Protein AF-A0A6G0RWA2-F1 (afdb_monomer)

Mean predicted aligned error: 15.51 Å

Radius of gyration: 31.49 Å; Cα contacts (8 Å, |Δi|>4): 75; chains: 1; bounding box: 74×69×86 Å

Structure (mmCIF, N/CA/C/O backbone):
data_AF-A0A6G0RWA2-F1
#
_entry.id   AF-A0A6G0RWA2-F1
#
loop_
_atom_site.group_PDB
_atom_site.id
_atom_site.type_symbol
_atom_site.label_atom_id
_atom_site.label_alt_id
_atom_site.label_comp_id
_atom_site.label_asym_id
_atom_site.label_entity_id
_atom_site.label_seq_id
_atom_site.pdbx_PDB_ins_code
_atom_site.Cartn_x
_atom_site.Cartn_y
_atom_site.Cartn_z
_atom_site.occupancy
_atom_site.B_iso_or_equiv
_atom_site.auth_seq_id
_atom_site.auth_comp_id
_atom_site.auth_asym_id
_atom_site.auth_atom_id
_atom_site.pdbx_PDB_model_num
ATOM 1 N N . MET A 1 1 ? -14.366 -6.090 4.531 1.00 74.38 1 MET A N 1
ATOM 2 C CA . MET A 1 1 ? -13.104 -5.346 4.742 1.00 74.38 1 MET A CA 1
ATOM 3 C C . MET A 1 1 ? -13.430 -3.923 5.148 1.00 74.38 1 MET A C 1
ATOM 5 O O . MET A 1 1 ? -14.404 -3.391 4.633 1.00 74.38 1 MET A O 1
ATOM 9 N N . SER A 1 2 ? -12.647 -3.334 6.054 1.00 89.69 2 SER A N 1
ATOM 10 C CA . SER A 1 2 ? -12.759 -1.919 6.430 1.00 89.69 2 SER A CA 1
ATOM 11 C C . SER A 1 2 ? -11.863 -1.038 5.554 1.00 89.69 2 SER A C 1
ATOM 13 O O . SER A 1 2 ? -10.885 -1.515 4.977 1.00 89.69 2 SER A O 1
ATOM 15 N N . ASP A 1 3 ? -12.146 0.262 5.507 1.00 93.69 3 ASP A N 1
ATOM 16 C CA . ASP A 1 3 ? -11.331 1.222 4.750 1.00 93.69 3 ASP A CA 1
ATOM 17 C C . ASP A 1 3 ? -9.918 1.362 5.309 1.00 93.69 3 ASP A C 1
ATOM 19 O O . ASP A 1 3 ? -8.968 1.501 4.548 1.00 93.69 3 ASP A O 1
ATOM 23 N N . ARG A 1 4 ? -9.756 1.248 6.635 1.00 91.50 4 ARG A N 1
ATOM 24 C CA . ARG A 1 4 ? -8.440 1.224 7.294 1.00 91.50 4 ARG A CA 1
ATOM 25 C C . ARG A 1 4 ? -7.592 0.052 6.802 1.00 91.50 4 ARG A C 1
ATOM 27 O O . ARG A 1 4 ? -6.405 0.235 6.550 1.00 91.50 4 ARG A O 1
ATOM 34 N N . ALA A 1 5 ? -8.202 -1.122 6.621 1.00 90.81 5 ALA A N 1
ATOM 35 C CA . ALA A 1 5 ? -7.516 -2.276 6.048 1.00 90.81 5 ALA A CA 1
ATOM 36 C C . ALA A 1 5 ? -7.164 -2.037 4.571 1.00 90.81 5 ALA A C 1
ATOM 38 O O . ALA A 1 5 ? -6.036 -2.289 4.163 1.00 90.81 5 ALA A O 1
ATOM 39 N N . LEU A 1 6 ? -8.093 -1.486 3.784 1.00 93.19 6 LEU A N 1
ATOM 40 C CA . LEU A 1 6 ? -7.846 -1.143 2.380 1.00 93.19 6 LEU A CA 1
ATOM 41 C C . LEU A 1 6 ? -6.720 -0.111 2.210 1.00 93.19 6 LEU A C 1
ATOM 43 O O . LEU A 1 6 ? -5.876 -0.269 1.337 1.00 93.19 6 LEU A O 1
ATOM 47 N N . ALA A 1 7 ? -6.660 0.906 3.067 1.00 94.19 7 ALA A N 1
ATOM 48 C CA . ALA A 1 7 ? -5.603 1.912 3.054 1.00 94.19 7 ALA A CA 1
ATOM 49 C C . ALA A 1 7 ? -4.227 1.326 3.398 1.00 94.19 7 ALA A C 1
ATOM 51 O O . ALA A 1 7 ? -3.231 1.709 2.785 1.00 94.19 7 ALA A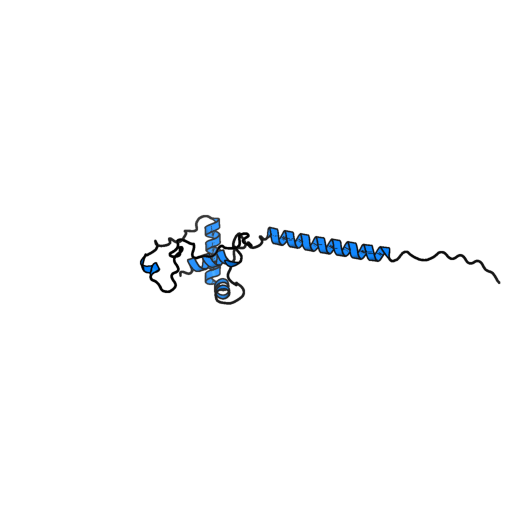 O 1
ATOM 52 N N . ARG A 1 8 ? -4.163 0.362 4.328 1.00 91.75 8 ARG A N 1
ATOM 53 C CA . ARG A 1 8 ? -2.920 -0.365 4.622 1.00 91.75 8 ARG A CA 1
ATOM 54 C C . ARG A 1 8 ? -2.463 -1.198 3.425 1.00 91.75 8 ARG A C 1
ATOM 56 O O . ARG A 1 8 ? -1.283 -1.145 3.097 1.00 91.75 8 ARG A O 1
ATOM 63 N N . VAL A 1 9 ? -3.396 -1.875 2.751 1.00 90.62 9 VAL A N 1
ATOM 64 C CA . VAL A 1 9 ? -3.119 -2.624 1.515 1.00 90.62 9 VAL A CA 1
ATOM 65 C C . VAL A 1 9 ? -2.614 -1.695 0.412 1.00 90.62 9 VAL A C 1
ATOM 67 O O . VAL A 1 9 ? -1.641 -2.029 -0.252 1.00 90.62 9 VAL A O 1
ATOM 70 N N . VAL A 1 10 ? -3.221 -0.514 0.232 1.00 92.38 10 VAL A N 1
ATOM 71 C CA . VAL A 1 10 ? -2.727 0.494 -0.724 1.00 92.38 10 VAL A CA 1
ATOM 72 C C . VAL A 1 10 ? -1.290 0.895 -0.399 1.00 92.38 10 VAL A C 1
ATOM 74 O O . VAL A 1 10 ? -0.472 0.974 -1.312 1.00 92.38 10 VAL A O 1
ATOM 77 N N . LEU A 1 11 ? -0.961 1.102 0.880 1.00 90.50 11 LEU A N 1
ATOM 78 C CA . LEU A 1 11 ? 0.406 1.409 1.301 1.00 90.50 11 LEU A CA 1
ATOM 79 C C . LEU A 1 11 ? 1.384 0.275 0.944 1.00 90.50 11 LEU A C 1
ATOM 81 O O . LEU A 1 11 ? 2.457 0.565 0.432 1.00 90.50 11 LEU A O 1
ATOM 85 N N . ASP A 1 12 ? 1.003 -0.993 1.138 1.00 86.75 12 ASP A N 1
ATOM 86 C CA . ASP A 1 12 ? 1.856 -2.146 0.804 1.00 86.75 12 ASP A CA 1
ATOM 87 C C . ASP A 1 12 ? 2.099 -2.271 -0.704 1.00 86.75 12 ASP A C 1
ATOM 89 O O . ASP A 1 12 ? 3.244 -2.308 -1.148 1.00 86.75 12 ASP A O 1
ATOM 93 N N . ILE A 1 13 ? 1.037 -2.262 -1.516 1.00 86.44 13 ILE A N 1
ATOM 94 C CA . ILE A 1 13 ? 1.147 -2.491 -2.969 1.00 86.44 13 ILE A CA 1
ATOM 95 C C . ILE A 1 13 ? 1.807 -1.323 -3.716 1.00 86.44 13 ILE A C 1
ATOM 97 O O . ILE A 1 13 ? 2.297 -1.497 -4.833 1.00 86.44 13 ILE A O 1
ATOM 101 N N . THR A 1 14 ? 1.795 -0.124 -3.124 1.00 86.19 14 THR A N 1
ATOM 102 C CA . THR A 1 14 ? 2.463 1.069 -3.672 1.00 86.19 14 THR A CA 1
ATOM 103 C C . THR A 1 14 ? 3.830 1.335 -3.048 1.00 86.19 14 THR A C 1
ATOM 105 O O . THR A 1 14 ? 4.531 2.233 -3.513 1.00 86.19 14 THR A O 1
ATOM 108 N N . SER A 1 15 ? 4.235 0.565 -2.034 1.00 80.44 15 SER A N 1
ATOM 109 C CA . SER A 1 15 ? 5.583 0.668 -1.488 1.00 80.44 15 SER A CA 1
ATOM 110 C C . SER A 1 15 ? 6.611 0.180 -2.511 1.00 80.44 15 SER A C 1
ATOM 112 O O . SER A 1 15 ? 6.379 -0.756 -3.282 1.00 80.44 15 SER A O 1
ATOM 114 N N . VAL A 1 16 ? 7.740 0.882 -2.557 1.00 69.44 16 VAL A N 1
ATOM 115 C CA . VAL A 1 16 ? 8.841 0.598 -3.488 1.00 69.44 16 VAL A CA 1
ATOM 116 C C . VAL A 1 16 ? 9.799 -0.445 -2.901 1.00 69.44 16 VAL A C 1
ATOM 118 O O . VAL A 1 16 ? 10.518 -1.102 -3.639 1.00 69.44 16 VAL A O 1
ATOM 121 N N . ALA A 1 17 ? 9.789 -0.653 -1.583 1.00 67.44 17 ALA A N 1
ATOM 122 C CA . ALA A 1 17 ? 10.777 -1.485 -0.911 1.00 67.44 17 ALA A CA 1
ATOM 123 C C . ALA A 1 17 ? 10.288 -2.926 -0.685 1.00 67.44 17 ALA A C 1
ATOM 125 O O . ALA A 1 17 ? 9.241 -3.141 -0.079 1.00 67.44 17 ALA A O 1
ATOM 126 N N . TRP A 1 18 ? 11.117 -3.896 -1.092 1.00 64.19 18 TRP A N 1
ATOM 127 C CA . TRP A 1 18 ? 11.135 -5.273 -0.568 1.00 64.19 18 TRP A CA 1
ATOM 128 C C . TRP A 1 18 ? 9.874 -6.126 -0.782 1.00 64.19 18 TRP A C 1
ATOM 130 O O . TRP A 1 18 ? 9.593 -7.042 -0.011 1.00 64.19 18 TRP A O 1
ATOM 140 N N . VAL A 1 19 ? 9.129 -5.886 -1.861 1.00 68.50 19 VAL A N 1
ATOM 141 C CA . VAL A 1 19 ? 8.022 -6.766 -2.262 1.00 68.50 19 VAL A CA 1
ATOM 142 C C . VAL A 1 19 ? 8.406 -7.505 -3.548 1.00 68.50 19 VAL A C 1
ATOM 144 O O . VAL A 1 19 ? 8.767 -6.842 -4.524 1.00 68.50 19 VAL A O 1
ATOM 147 N N . PRO A 1 20 ? 8.341 -8.852 -3.579 1.00 73.75 20 PRO A N 1
ATOM 148 C CA . PRO A 1 20 ? 8.504 -9.613 -4.813 1.00 73.75 20 PRO A CA 1
ATOM 149 C C . PRO A 1 20 ? 7.506 -9.158 -5.883 1.00 73.75 20 PRO A C 1
ATOM 151 O O . PRO A 1 20 ? 6.336 -8.917 -5.576 1.00 73.75 20 PRO A O 1
ATOM 154 N N . ASP A 1 21 ? 7.925 -9.105 -7.147 1.00 73.06 21 ASP A N 1
ATOM 155 C CA . ASP A 1 21 ? 7.087 -8.559 -8.229 1.00 73.06 21 ASP A CA 1
ATOM 156 C C . ASP A 1 21 ? 5.711 -9.239 -8.340 1.00 73.06 21 ASP A C 1
ATOM 158 O O . ASP A 1 21 ? 4.695 -8.583 -8.574 1.00 73.06 21 ASP A O 1
ATOM 162 N N . HIS A 1 22 ? 5.649 -10.552 -8.103 1.00 74.31 22 HIS A N 1
ATOM 163 C CA . HIS A 1 22 ? 4.416 -11.338 -8.184 1.00 74.31 22 HIS A CA 1
ATOM 164 C C . HIS A 1 22 ? 3.402 -11.046 -7.060 1.00 74.31 22 HIS A C 1
ATOM 166 O O . HIS A 1 22 ? 2.250 -11.470 -7.155 1.00 74.31 22 HIS A O 1
ATOM 172 N N . TRP A 1 23 ? 3.797 -10.330 -6.001 1.00 76.00 23 TRP A N 1
ATOM 173 C CA . TRP A 1 23 ? 2.889 -9.867 -4.942 1.00 76.00 23 TRP A CA 1
ATOM 174 C C . TRP A 1 23 ? 2.279 -8.506 -5.249 1.00 76.00 23 TRP A C 1
ATOM 176 O O . TRP A 1 23 ? 1.269 -8.142 -4.640 1.00 76.00 23 TRP A O 1
ATOM 186 N N . VAL A 1 24 ? 2.850 -7.754 -6.193 1.00 78.62 24 VAL A N 1
ATOM 187 C CA . VAL A 1 24 ? 2.306 -6.453 -6.552 1.00 78.62 24 VAL A CA 1
ATOM 188 C C . VAL A 1 24 ? 1.243 -6.621 -7.635 1.00 78.62 24 VAL A C 1
ATOM 190 O O . VAL A 1 24 ? 1.547 -7.015 -8.763 1.00 78.62 24 VAL A O 1
ATOM 193 N N . PRO A 1 25 ? -0.028 -6.302 -7.344 1.00 84.69 25 PRO A N 1
ATOM 194 C CA . PRO A 1 25 ? -1.063 -6.372 -8.356 1.00 84.69 25 PRO A CA 1
ATOM 195 C C . PRO A 1 25 ? -0.839 -5.338 -9.463 1.00 84.69 25 PRO A C 1
ATOM 197 O O . PRO A 1 25 ? -0.184 -4.312 -9.280 1.00 84.69 25 PRO A O 1
ATOM 200 N N . THR A 1 26 ? -1.467 -5.551 -10.620 1.00 85.44 26 THR A N 1
ATOM 201 C CA . THR A 1 26 ? -1.438 -4.575 -11.714 1.00 85.44 26 THR A CA 1
ATOM 202 C C . THR A 1 26 ? -2.088 -3.254 -11.289 1.00 85.44 26 THR A C 1
ATOM 204 O O . THR A 1 26 ? -3.311 -3.136 -11.230 1.00 85.44 26 THR A O 1
ATOM 207 N N . LEU A 1 27 ? -1.268 -2.230 -11.044 1.00 86.25 27 LEU A N 1
ATOM 208 C CA . LEU A 1 27 ? -1.727 -0.906 -10.603 1.00 86.25 27 LEU A CA 1
ATOM 209 C C . LEU A 1 27 ? -2.195 -0.000 -11.750 1.00 86.25 27 LEU A C 1
ATOM 211 O O . LEU A 1 27 ? -2.640 1.116 -11.511 1.00 86.25 27 LEU A O 1
ATOM 215 N N . THR A 1 28 ? -2.096 -0.438 -13.005 1.00 83.62 28 THR A N 1
ATOM 216 C CA . THR A 1 28 ? -2.463 0.381 -14.172 1.00 83.62 28 THR A CA 1
ATOM 217 C C . THR A 1 28 ? -3.917 0.200 -14.604 1.00 83.62 28 THR A C 1
ATOM 219 O O . THR A 1 28 ? -4.457 1.068 -15.286 1.00 83.62 28 THR A O 1
ATOM 222 N N . LYS A 1 29 ? -4.574 -0.908 -14.229 1.00 86.69 29 LYS A N 1
ATOM 223 C CA . LYS A 1 29 ? -5.927 -1.273 -14.684 1.00 86.69 29 LYS A CA 1
ATOM 224 C C . LYS A 1 29 ? -6.697 -2.027 -13.592 1.00 86.69 29 LYS A C 1
ATOM 226 O O . LYS A 1 29 ? -6.116 -2.567 -12.658 1.00 86.69 29 LYS A O 1
ATOM 231 N N . GLY A 1 30 ? -8.020 -2.105 -13.732 1.00 91.56 30 GLY A N 1
ATOM 232 C CA . GLY A 1 30 ? -8.865 -2.967 -12.896 1.00 91.56 30 GLY A CA 1
ATOM 233 C C . GLY A 1 30 ? -9.163 -2.427 -11.493 1.00 91.56 30 GLY A C 1
ATOM 234 O O . GLY A 1 30 ? -9.148 -1.220 -11.250 1.00 91.56 30 GLY A O 1
ATOM 235 N N . VAL A 1 31 ? -9.507 -3.338 -10.577 1.00 92.06 31 VAL A N 1
ATOM 236 C CA . VAL A 1 31 ? -9.971 -3.000 -9.217 1.00 92.06 31 VAL A CA 1
ATOM 237 C C . VAL A 1 31 ? -8.885 -2.343 -8.368 1.00 92.06 31 VAL A C 1
ATOM 239 O O . VAL A 1 31 ? -9.184 -1.434 -7.602 1.00 92.06 31 VAL A O 1
ATOM 242 N N . TRP A 1 32 ? -7.626 -2.736 -8.563 1.00 91.31 32 TRP A N 1
ATOM 243 C CA . TRP A 1 32 ? -6.482 -2.178 -7.845 1.00 91.31 32 TRP A CA 1
ATOM 244 C C . TRP A 1 32 ? -6.222 -0.725 -8.224 1.00 91.31 32 TRP A C 1
ATOM 246 O O . TRP A 1 32 ? -6.039 0.107 -7.342 1.00 91.31 32 TRP A O 1
ATOM 256 N N . ARG A 1 33 ? -6.322 -0.384 -9.516 1.00 93.25 33 ARG A N 1
ATOM 257 C CA . ARG A 1 33 ? -6.250 1.013 -9.961 1.00 93.25 33 ARG A CA 1
ATOM 258 C C . ARG A 1 33 ? -7.349 1.867 -9.329 1.00 93.25 33 ARG A C 1
ATOM 260 O O . ARG A 1 33 ? -7.055 2.920 -8.778 1.00 93.25 33 ARG A O 1
ATOM 267 N N . LYS A 1 34 ? -8.599 1.387 -9.345 1.00 94.31 34 LYS A N 1
ATOM 268 C CA . LYS A 1 34 ? -9.727 2.092 -8.706 1.00 94.31 34 LYS A CA 1
ATOM 269 C C . LYS A 1 34 ? -9.502 2.303 -7.209 1.00 94.31 34 LYS A C 1
ATOM 271 O O . LYS A 1 34 ? -9.861 3.352 -6.694 1.00 94.31 34 LYS A O 1
ATOM 276 N N . LEU A 1 35 ? -8.922 1.314 -6.532 1.00 93.56 35 LEU A N 1
ATOM 277 C CA . LEU A 1 35 ? -8.624 1.392 -5.107 1.00 93.56 35 LEU A CA 1
ATOM 278 C C . LEU A 1 35 ? -7.544 2.439 -4.800 1.00 93.56 35 LEU A C 1
ATOM 280 O O . LEU A 1 35 ? -7.692 3.201 -3.852 1.00 93.56 35 LEU A O 1
ATOM 284 N N . VAL A 1 36 ? -6.483 2.490 -5.609 1.00 92.88 36 VAL A N 1
ATOM 285 C CA . VAL A 1 36 ? -5.400 3.480 -5.477 1.00 92.88 36 VAL A CA 1
ATOM 286 C C . VAL A 1 36 ? -5.890 4.902 -5.783 1.00 92.88 36 VAL A C 1
ATOM 288 O O . VAL A 1 36 ? -5.455 5.854 -5.134 1.00 92.88 36 VAL A O 1
ATOM 291 N N . ASP A 1 37 ? -6.808 5.049 -6.740 1.00 93.62 37 ASP A N 1
ATOM 292 C CA . ASP A 1 37 ? -7.383 6.342 -7.130 1.00 93.62 37 ASP A CA 1
ATOM 293 C C . ASP A 1 37 ? -8.486 6.836 -6.169 1.00 93.62 37 ASP A C 1
ATOM 295 O O . ASP A 1 37 ? -8.885 8.003 -6.236 1.00 93.62 37 ASP A O 1
ATOM 299 N N . ASP A 1 38 ? -8.990 5.991 -5.262 1.00 96.12 38 ASP A N 1
ATOM 300 C CA . ASP A 1 38 ? -10.005 6.392 -4.286 1.00 96.12 38 ASP A CA 1
ATOM 301 C C . ASP A 1 38 ? -9.423 7.417 -3.301 1.00 96.12 38 ASP A C 1
ATOM 303 O O . ASP A 1 38 ? -8.575 7.112 -2.457 1.00 96.12 38 ASP A O 1
ATOM 307 N N . LYS A 1 39 ? -9.911 8.658 -3.401 1.00 96.25 39 LYS A N 1
ATOM 308 C CA . LYS A 1 39 ? -9.430 9.792 -2.602 1.00 96.25 39 LYS A CA 1
ATOM 309 C C . LYS A 1 39 ? -9.491 9.518 -1.100 1.00 96.25 39 LYS A C 1
ATOM 311 O O . LYS A 1 39 ? -8.556 9.842 -0.377 1.00 96.25 39 LYS A O 1
ATOM 316 N N . ARG A 1 40 ? -10.577 8.910 -0.627 1.00 96.75 40 ARG A N 1
ATOM 317 C CA . ARG A 1 40 ? -10.803 8.666 0.799 1.00 96.75 40 ARG A CA 1
ATOM 318 C C . ARG A 1 40 ? -9.839 7.607 1.328 1.00 96.75 40 ARG A C 1
ATOM 320 O O . ARG A 1 40 ? -9.299 7.772 2.419 1.00 96.75 40 ARG A O 1
ATOM 327 N N . ILE A 1 41 ? -9.597 6.549 0.554 1.00 96.56 41 ILE A N 1
ATOM 328 C CA . ILE A 1 41 ? -8.604 5.523 0.897 1.00 96.56 41 ILE A CA 1
ATOM 329 C C . ILE A 1 41 ? -7.189 6.104 0.866 1.00 96.56 41 ILE A C 1
ATOM 331 O O . ILE A 1 41 ? -6.405 5.840 1.776 1.00 96.56 41 ILE A O 1
ATOM 335 N N . LYS A 1 42 ? -6.872 6.940 -0.125 1.00 94.25 42 LYS A N 1
ATOM 336 C CA . LYS A 1 42 ? -5.568 7.599 -0.250 1.00 94.25 42 LYS A CA 1
ATOM 337 C C . LYS A 1 42 ? -5.264 8.537 0.923 1.00 94.25 42 LYS A C 1
ATOM 339 O O . LYS A 1 42 ? -4.178 8.463 1.497 1.00 94.25 42 LYS A O 1
ATOM 344 N N . ASP A 1 43 ? -6.223 9.371 1.319 1.00 96.12 43 ASP A N 1
ATOM 345 C CA . ASP A 1 43 ? -6.083 10.272 2.472 1.00 96.12 43 ASP A CA 1
ATOM 346 C C . ASP A 1 43 ? -5.885 9.476 3.779 1.00 96.12 43 ASP A C 1
ATOM 348 O O . ASP A 1 43 ? -5.065 9.827 4.638 1.00 96.12 43 ASP A O 1
ATOM 352 N N . LEU A 1 44 ? -6.583 8.343 3.909 1.00 96.12 44 LEU A N 1
ATOM 353 C CA . LEU A 1 44 ? -6.416 7.438 5.041 1.00 96.12 44 LEU A CA 1
ATOM 354 C C . LEU A 1 44 ? -5.044 6.747 5.024 1.00 96.12 44 LEU A C 1
ATOM 356 O O . LEU A 1 44 ? -4.411 6.634 6.070 1.00 96.12 44 LEU A O 1
ATOM 360 N N . ALA A 1 45 ? -4.547 6.341 3.855 1.00 94.62 45 ALA A N 1
ATOM 361 C CA . ALA A 1 45 ? -3.221 5.743 3.709 1.00 94.62 45 ALA A CA 1
ATOM 362 C C . ALA A 1 45 ? -2.113 6.730 4.105 1.00 94.62 45 ALA A C 1
ATOM 364 O O . ALA A 1 45 ? -1.181 6.355 4.815 1.00 94.62 45 ALA A O 1
ATOM 365 N N . ALA A 1 46 ? -2.250 8.010 3.742 1.00 94.31 46 ALA A N 1
ATOM 366 C CA . ALA A 1 46 ? -1.333 9.062 4.179 1.00 94.31 46 ALA A CA 1
ATOM 367 C C . ALA A 1 46 ? -1.358 9.257 5.705 1.00 94.31 46 ALA A C 1
ATOM 369 O O . ALA A 1 46 ? -0.313 9.444 6.329 1.00 94.31 46 ALA A O 1
ATOM 370 N N . THR A 1 47 ? -2.541 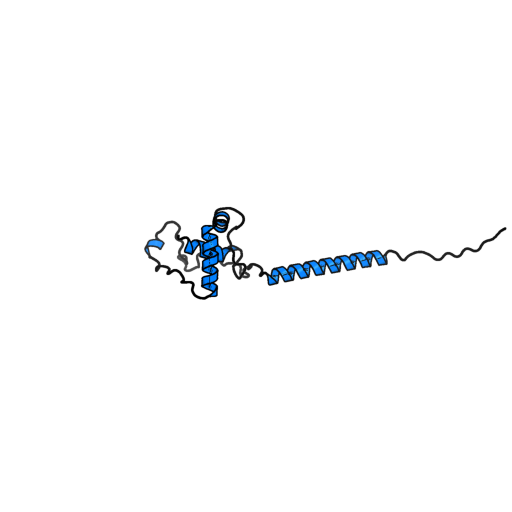9.179 6.321 1.00 95.44 47 THR A N 1
ATOM 371 C CA . THR A 1 47 ? -2.685 9.208 7.786 1.00 95.44 47 THR A CA 1
ATOM 372 C C . THR A 1 47 ? -1.990 8.017 8.443 1.00 95.44 47 THR A C 1
ATOM 374 O O . THR A 1 47 ? -1.230 8.196 9.390 1.00 95.44 47 THR A O 1
ATOM 377 N N . ILE A 1 48 ? -2.208 6.809 7.920 1.00 94.44 48 ILE A N 1
ATOM 378 C CA . ILE A 1 48 ? -1.592 5.575 8.424 1.00 94.44 48 ILE A CA 1
ATOM 379 C C . ILE A 1 48 ? -0.070 5.626 8.292 1.00 94.44 48 ILE A C 1
ATOM 381 O O . ILE A 1 48 ? 0.626 5.261 9.232 1.00 94.44 48 ILE A O 1
ATOM 385 N N . ARG A 1 49 ? 0.459 6.128 7.172 1.00 93.25 49 ARG A N 1
ATOM 386 C CA . ARG A 1 49 ? 1.904 6.300 6.983 1.00 93.25 49 ARG A CA 1
ATOM 387 C C . ARG A 1 49 ? 2.519 7.170 8.082 1.00 93.25 49 ARG A C 1
ATOM 389 O O . ARG A 1 49 ? 3.506 6.770 8.684 1.00 93.25 49 ARG A O 1
ATOM 396 N N . LYS A 1 50 ? 1.883 8.297 8.413 1.00 94.81 50 LYS A N 1
ATOM 397 C CA . LYS A 1 50 ? 2.318 9.162 9.524 1.00 94.81 50 LYS A CA 1
ATOM 398 C C . LYS A 1 50 ? 2.226 8.473 10.887 1.00 94.81 50 LYS A C 1
ATOM 400 O O . LYS A 1 50 ? 3.020 8.780 11.764 1.00 94.81 50 LYS A O 1
ATOM 405 N N . GLN A 1 51 ? 1.246 7.590 11.087 1.00 94.50 51 GLN A N 1
ATOM 406 C CA . GLN A 1 51 ? 1.138 6.794 12.316 1.00 94.50 51 GLN A CA 1
ATOM 407 C C . GLN A 1 51 ? 2.269 5.768 12.411 1.00 94.50 51 GLN A C 1
ATOM 409 O O . GLN A 1 51 ? 2.829 5.597 13.484 1.00 94.50 51 GLN A O 1
ATOM 414 N N . LEU A 1 52 ? 2.629 5.121 11.299 1.00 91.94 52 LEU A N 1
ATOM 415 C CA . LEU A 1 52 ? 3.752 4.182 11.237 1.00 91.94 52 LEU A CA 1
ATOM 416 C C . LEU A 1 52 ? 5.090 4.884 11.496 1.00 91.94 52 LEU A C 1
ATOM 418 O O . LEU A 1 52 ? 5.887 4.382 12.270 1.00 91.94 52 LEU A O 1
ATOM 422 N N . GLU A 1 53 ? 5.302 6.072 10.925 1.00 91.88 53 GLU A N 1
ATOM 423 C CA . GLU A 1 53 ? 6.502 6.895 11.170 1.00 91.88 53 GLU A CA 1
ATOM 424 C C . GLU A 1 53 ? 6.654 7.327 12.641 1.00 91.88 53 GLU A C 1
ATOM 426 O O . GLU A 1 53 ? 7.748 7.685 13.068 1.00 91.88 53 GLU A O 1
ATOM 431 N N . LYS A 1 54 ? 5.559 7.317 13.408 1.00 95.38 54 LYS A N 1
ATOM 432 C CA . LYS A 1 54 ? 5.525 7.659 14.836 1.00 95.38 54 LYS A CA 1
ATOM 433 C C . LYS A 1 54 ? 5.405 6.441 15.755 1.00 95.38 54 LYS A C 1
ATOM 435 O O . LYS A 1 54 ? 5.245 6.630 16.956 1.00 95.38 54 LYS A O 1
ATOM 440 N N . ASP A 1 55 ? 5.388 5.227 15.204 1.00 91.62 55 ASP A N 1
ATOM 441 C CA . ASP A 1 55 ? 5.087 3.986 15.933 1.00 91.62 55 ASP A CA 1
ATOM 442 C C . ASP A 1 55 ? 3.725 3.996 16.674 1.00 91.62 55 ASP A C 1
ATOM 444 O O . ASP A 1 55 ? 3.491 3.248 17.620 1.00 91.62 55 ASP A O 1
ATOM 448 N N . GLU A 1 56 ? 2.778 4.822 16.219 1.00 94.69 56 GLU A N 1
ATOM 449 C CA . GLU A 1 56 ? 1.421 4.966 16.779 1.00 94.69 56 GLU A CA 1
ATOM 450 C C . GLU A 1 56 ? 0.383 4.096 16.044 1.00 94.69 56 GLU A C 1
ATOM 452 O O . GLU A 1 56 ? -0.810 4.106 16.365 1.00 94.69 56 GLU A O 1
ATOM 457 N N . TYR A 1 57 ? 0.794 3.373 15.001 1.00 91.19 57 TYR A N 1
ATOM 458 C CA . TYR A 1 57 ? -0.127 2.557 14.220 1.00 91.19 57 TYR A CA 1
ATOM 459 C C . TYR A 1 57 ? -0.499 1.267 14.956 1.00 91.19 57 TYR A C 1
ATOM 461 O O . TYR A 1 57 ? 0.269 0.309 15.007 1.00 91.19 57 TYR A O 1
ATOM 469 N N . GLU A 1 58 ? -1.732 1.207 15.453 1.00 88.38 58 GLU A N 1
ATOM 470 C CA . GLU A 1 58 ? -2.291 -0.033 15.988 1.00 88.38 58 GLU A CA 1
ATOM 471 C C . GLU A 1 58 ? -2.568 -1.043 14.861 1.00 88.38 58 GLU A C 1
ATOM 473 O O . GLU A 1 58 ? -3.388 -0.793 13.958 1.00 88.38 58 GLU A O 1
ATOM 478 N N . MET A 1 59 ? -1.878 -2.186 14.933 1.00 83.12 59 MET A N 1
ATOM 479 C CA . MET A 1 59 ? -2.049 -3.311 14.021 1.00 83.12 59 MET A CA 1
ATOM 480 C C . MET A 1 59 ? -3.400 -3.991 14.281 1.00 83.12 59 MET A C 1
ATOM 482 O O . MET A 1 59 ? -3.712 -4.313 15.428 1.00 83.12 59 MET A O 1
ATOM 486 N N . PRO A 1 60 ? -4.223 -4.222 13.244 1.00 81.38 60 PRO A N 1
ATOM 487 C CA . PRO A 1 60 ? -5.513 -4.868 13.431 1.00 81.38 60 PRO A CA 1
ATOM 488 C C . PRO A 1 60 ? -5.337 -6.285 13.986 1.00 81.38 60 PRO A C 1
ATOM 490 O O . PRO A 1 60 ? -4.570 -7.082 13.448 1.00 81.38 60 PRO A O 1
ATOM 493 N N . LEU A 1 61 ? -6.091 -6.605 15.039 1.00 83.25 61 LEU A N 1
ATOM 494 C CA . LEU A 1 61 ? -6.158 -7.958 15.579 1.00 83.25 61 LEU A CA 1
ATOM 495 C C . LEU A 1 61 ? -6.853 -8.877 14.572 1.00 83.25 61 LEU A C 1
ATOM 497 O O . LEU A 1 61 ? -7.992 -8.632 14.166 1.00 83.25 61 LEU A O 1
ATOM 501 N N . VAL A 1 62 ? -6.158 -9.940 14.175 1.00 80.75 62 VAL A N 1
ATOM 502 C CA . VAL A 1 62 ? -6.726 -11.009 13.354 1.00 80.75 62 VAL A CA 1
ATOM 503 C C . VAL A 1 62 ? -7.345 -12.038 14.302 1.00 80.75 62 VAL A C 1
ATOM 505 O O . VAL A 1 62 ? -6.637 -12.534 15.181 1.00 80.75 62 VAL A O 1
ATOM 508 N N . PRO A 1 63 ? -8.647 -12.353 14.173 1.00 83.44 63 PRO A N 1
ATOM 509 C CA . PRO A 1 63 ? -9.257 -13.429 14.944 1.00 83.44 63 PRO A CA 1
ATOM 510 C C . PRO A 1 63 ? -8.534 -14.755 14.708 1.00 83.44 63 PRO A C 1
ATOM 512 O O . PRO A 1 63 ? -8.046 -15.016 13.608 1.00 83.44 63 PRO A O 1
ATOM 515 N N . GLU A 1 64 ? -8.504 -15.612 15.726 1.00 87.38 64 GLU A N 1
ATOM 516 C CA .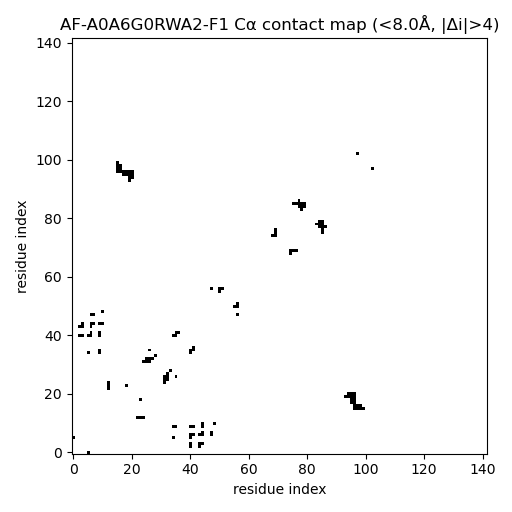 GLU A 1 64 ? -7.987 -16.969 15.564 1.00 87.38 64 GLU A CA 1
ATOM 517 C C . GLU A 1 64 ? -8.763 -17.728 14.483 1.00 87.38 64 GLU A C 1
ATOM 519 O O . GLU A 1 64 ? -9.974 -17.555 14.312 1.00 87.38 64 GLU A O 1
ATOM 524 N N . PHE A 1 65 ? -8.049 -18.595 13.765 1.00 84.75 65 PHE A N 1
ATOM 525 C CA . PHE A 1 65 ? -8.617 -19.402 12.697 1.00 84.75 65 PHE A CA 1
ATOM 526 C C . PHE A 1 65 ? -9.781 -20.257 13.208 1.00 84.75 65 PHE A C 1
ATOM 528 O O . PHE A 1 65 ? -9.615 -21.095 14.098 1.00 84.75 65 PHE A O 1
ATOM 535 N N . ASN A 1 66 ? -10.957 -20.102 12.602 1.00 87.56 66 ASN A N 1
ATOM 536 C CA . ASN A 1 66 ? -12.093 -20.953 12.912 1.00 87.56 66 ASN A CA 1
ATOM 537 C C . ASN A 1 66 ? -12.013 -22.245 12.080 1.00 87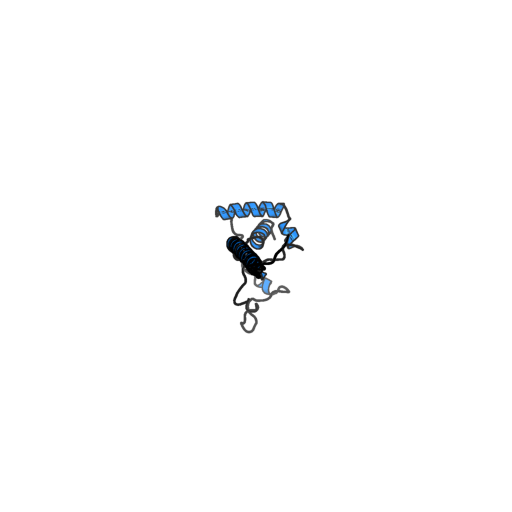.56 66 ASN A C 1
ATOM 539 O O . ASN A 1 66 ? -12.100 -22.176 10.856 1.00 87.56 66 ASN A O 1
ATOM 543 N N . PRO A 1 67 ? -11.981 -23.448 12.684 1.00 88.12 67 PRO A N 1
ATOM 544 C CA . PRO A 1 67 ? -11.919 -24.713 11.941 1.00 88.12 67 PRO A CA 1
ATOM 545 C C . PRO A 1 67 ? -13.056 -24.918 10.928 1.00 88.12 67 PRO A C 1
ATOM 547 O O . PRO A 1 67 ? -12.954 -25.745 10.022 1.00 88.12 67 PRO A O 1
ATOM 550 N N . LYS A 1 68 ? -14.170 -24.187 11.065 1.00 89.12 68 LYS A N 1
ATOM 551 C CA . LYS A 1 68 ? -15.266 -24.195 10.087 1.00 89.12 68 LYS A CA 1
ATOM 552 C C . LYS A 1 68 ? -14.877 -23.538 8.759 1.00 89.12 68 LYS A C 1
ATOM 554 O O . LYS A 1 68 ? -15.435 -23.920 7.733 1.00 89.12 68 LYS A O 1
ATOM 559 N N . GLU A 1 69 ? -13.922 -22.612 8.758 1.00 85.44 69 GLU A N 1
ATOM 560 C CA . GLU A 1 69 ? -13.394 -21.970 7.549 1.00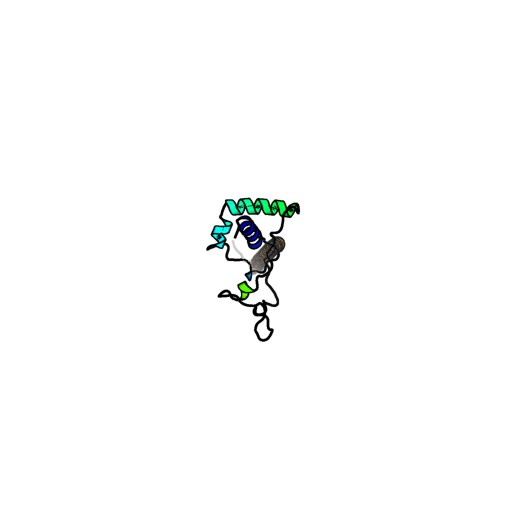 85.44 69 GLU A CA 1
ATOM 561 C C . GLU A 1 69 ? -12.730 -22.989 6.621 1.00 85.44 69 GLU A C 1
ATOM 563 O O . GLU A 1 69 ? -12.886 -22.886 5.406 1.00 85.44 69 GLU A O 1
ATOM 568 N N . ALA A 1 70 ? -12.132 -24.054 7.169 1.00 85.69 70 ALA A N 1
ATOM 569 C CA . ALA A 1 70 ? -11.562 -25.150 6.380 1.00 85.69 70 ALA A CA 1
ATOM 570 C C . ALA A 1 70 ? -12.590 -25.883 5.498 1.00 85.69 70 ALA A C 1
ATOM 572 O O . ALA A 1 70 ? -12.227 -26.596 4.567 1.00 85.69 70 ALA A O 1
ATOM 573 N N . LYS A 1 71 ? -13.886 -25.738 5.803 1.00 86.94 71 LYS A N 1
ATOM 574 C CA . LYS A 1 71 ? -14.987 -26.370 5.061 1.00 86.94 71 LYS A CA 1
ATOM 575 C C . LYS A 1 71 ? -15.570 -25.457 3.981 1.00 86.94 71 LYS A C 1
ATOM 577 O O . LYS A 1 71 ? -16.507 -25.857 3.291 1.00 86.94 71 LYS A O 1
ATOM 582 N N . THR A 1 72 ? -15.073 -24.227 3.853 1.00 87.00 72 THR A N 1
ATOM 583 C CA . THR A 1 72 ? -15.555 -23.288 2.836 1.00 87.00 72 THR A CA 1
ATOM 584 C C . THR A 1 72 ? -15.079 -23.696 1.443 1.00 87.00 72 THR A C 1
ATOM 586 O O . THR A 1 72 ? -13.981 -24.219 1.252 1.00 87.00 72 THR A O 1
ATOM 589 N N . LYS A 1 73 ? -15.932 -23.483 0.433 1.00 88.06 73 LYS A N 1
ATOM 590 C CA . LYS A 1 73 ? -15.593 -23.794 -0.959 1.00 88.06 73 LYS A CA 1
ATOM 591 C C . LYS A 1 73 ? -14.428 -22.908 -1.404 1.00 88.06 73 LYS A C 1
ATOM 593 O O . LYS A 1 73 ? -14.531 -21.689 -1.331 1.00 88.06 73 LYS A O 1
ATOM 598 N N . GLY A 1 74 ? -13.363 -23.528 -1.908 1.00 81.88 74 GLY A N 1
ATOM 599 C CA . GLY A 1 74 ? -12.144 -22.828 -2.320 1.00 81.88 74 GLY A CA 1
ATOM 600 C C . GLY A 1 74 ? -11.092 -22.701 -1.217 1.00 81.88 74 GLY A C 1
ATOM 601 O O . GLY A 1 74 ? -10.022 -22.165 -1.484 1.00 81.88 74 GLY A O 1
ATOM 602 N N . PHE A 1 75 ? -11.352 -23.222 -0.011 1.00 83.88 75 PHE A N 1
ATOM 603 C CA . PHE A 1 75 ? -10.302 -23.384 0.985 1.00 83.88 75 PHE A CA 1
ATOM 604 C C . PHE A 1 75 ? -9.266 -24.396 0.488 1.00 83.88 75 PHE A C 1
ATOM 606 O O . PHE A 1 75 ? -9.597 -25.539 0.167 1.00 83.88 75 PHE A O 1
ATOM 613 N N . SER A 1 76 ? -8.010 -23.966 0.448 1.00 82.50 76 SER A N 1
ATOM 614 C CA . SER A 1 76 ? -6.867 -24.822 0.170 1.00 82.50 76 SER A CA 1
ATOM 615 C C . SER A 1 76 ? -6.017 -24.884 1.436 1.00 82.50 76 SER A C 1
ATOM 617 O O . SER A 1 76 ? -5.473 -23.851 1.830 1.00 82.50 76 SER A O 1
ATOM 619 N N . PRO A 1 77 ? -5.896 -26.050 2.093 1.00 85.56 77 PRO A N 1
ATOM 620 C CA . PRO A 1 77 ? -5.002 -26.204 3.234 1.00 85.56 77 PRO A CA 1
ATOM 621 C C . PRO A 1 77 ? -3.560 -25.841 2.852 1.00 85.56 77 PRO A C 1
ATOM 623 O O . PRO A 1 77 ? -3.180 -25.966 1.687 1.00 85.56 77 PRO A O 1
ATOM 626 N N . PHE A 1 78 ? -2.738 -25.435 3.823 1.00 84.12 78 PHE A N 1
ATOM 627 C CA . PHE A 1 78 ? -1.315 -25.147 3.584 1.00 84.12 78 PHE A CA 1
ATOM 628 C C . PHE A 1 78 ? -0.509 -26.385 3.181 1.00 84.12 78 PHE A C 1
ATOM 630 O O . PHE A 1 78 ? 0.466 -26.266 2.441 1.00 84.12 78 PHE A O 1
ATOM 637 N N . LEU A 1 79 ? -0.937 -27.555 3.658 1.00 88.38 79 LEU A N 1
ATOM 638 C CA . LEU A 1 79 ? -0.346 -28.850 3.354 1.00 88.38 79 LEU A CA 1
ATOM 639 C C . LEU A 1 79 ? -1.370 -29.733 2.652 1.00 88.38 79 LEU A C 1
ATOM 641 O O . LEU A 1 79 ? -2.529 -29.821 3.066 1.00 88.38 79 LEU A O 1
ATOM 645 N N . ARG A 1 80 ? -0.923 -30.430 1.617 1.00 84.81 80 ARG A N 1
ATOM 646 C CA . ARG A 1 80 ? -1.684 -31.495 0.971 1.00 84.81 80 ARG A CA 1
ATOM 647 C C . ARG A 1 80 ? -1.752 -32.720 1.888 1.00 84.81 80 ARG A C 1
ATOM 649 O O . ARG A 1 80 ? -1.074 -32.808 2.910 1.00 84.81 80 ARG A O 1
ATOM 656 N N . SER A 1 81 ? -2.566 -33.702 1.508 1.00 86.50 81 SER A N 1
ATOM 657 C CA . SER A 1 81 ? -2.717 -34.960 2.256 1.00 86.50 81 SER A CA 1
ATOM 658 C C . SER A 1 81 ? -1.427 -35.782 2.365 1.00 86.50 81 SER A C 1
ATOM 660 O O . SER A 1 81 ? -1.323 -36.625 3.247 1.00 86.50 81 SER A O 1
ATOM 662 N N . ASP A 1 82 ? -0.465 -35.553 1.473 1.00 89.19 82 ASP A N 1
ATOM 663 C CA . ASP A 1 82 ? 0.860 -36.182 1.467 1.00 89.19 82 ASP A CA 1
ATOM 664 C C . ASP A 1 82 ? 1.897 -35.425 2.326 1.00 89.19 82 ASP A C 1
ATOM 666 O O . ASP A 1 82 ? 3.056 -35.827 2.387 1.00 89.19 82 ASP A O 1
ATOM 670 N N . GLY A 1 83 ? 1.494 -34.337 2.995 1.00 85.38 83 GLY A N 1
ATOM 671 C CA . GLY A 1 83 ? 2.375 -33.502 3.812 1.00 85.38 83 GLY A CA 1
ATOM 672 C C . GLY A 1 83 ? 3.232 -32.514 3.019 1.00 85.38 83 GLY A C 1
ATOM 673 O O . GLY A 1 83 ? 4.052 -31.822 3.617 1.00 85.38 83 GLY A O 1
ATOM 674 N N . THR A 1 84 ? 3.054 -32.410 1.700 1.00 86.06 84 THR A N 1
ATOM 675 C CA . THR A 1 84 ? 3.761 -31.418 0.881 1.00 86.06 84 THR A CA 1
ATOM 676 C C . THR A 1 84 ? 3.059 -30.057 0.921 1.00 86.06 84 THR A C 1
ATOM 678 O O . THR A 1 84 ? 1.831 -29.998 1.066 1.00 86.06 84 THR A O 1
ATOM 681 N N . PRO A 1 85 ? 3.799 -28.939 0.800 1.00 85.19 85 PRO A N 1
ATOM 682 C CA . PRO A 1 85 ? 3.197 -27.616 0.718 1.00 85.19 85 PRO A CA 1
ATOM 683 C C . PRO A 1 85 ? 2.299 -27.506 -0.514 1.00 85.19 85 PRO A C 1
ATOM 685 O O . PRO A 1 85 ? 2.618 -27.962 -1.613 1.00 85.19 85 PRO A O 1
ATOM 688 N N . THR A 1 86 ? 1.138 -26.886 -0.335 1.00 78.75 86 THR A N 1
ATOM 689 C CA . THR A 1 86 ? 0.181 -26.723 -1.433 1.00 78.75 86 THR A CA 1
ATOM 690 C C . THR A 1 86 ? 0.642 -25.662 -2.433 1.00 78.75 86 THR A C 1
ATOM 692 O O . THR A 1 86 ? 0.313 -25.760 -3.616 1.00 78.75 86 THR A O 1
ATOM 695 N N . VAL A 1 87 ? 1.455 -24.709 -1.967 1.00 74.81 87 VAL A N 1
ATOM 696 C CA . VAL A 1 87 ? 2.196 -23.741 -2.784 1.00 74.81 87 VAL A CA 1
ATOM 697 C C . VAL A 1 87 ? 3.423 -24.426 -3.388 1.00 74.81 87 VAL A C 1
ATOM 699 O O . VAL A 1 87 ? 4.234 -25.008 -2.673 1.00 74.81 87 VAL A O 1
ATOM 702 N N . THR A 1 88 ? 3.554 -24.359 -4.711 1.00 66.06 88 THR A N 1
ATOM 703 C CA . THR A 1 88 ? 4.765 -24.769 -5.431 1.00 66.06 88 THR A CA 1
ATOM 704 C C . THR A 1 88 ? 5.882 -23.762 -5.174 1.00 66.06 88 THR A C 1
ATOM 706 O O . THR A 1 88 ? 5.605 -22.565 -5.134 1.00 66.06 88 THR A O 1
ATOM 709 N N . VAL A 1 89 ? 7.112 -24.257 -4.996 1.00 57.94 89 VAL A N 1
ATOM 710 C CA . VAL A 1 89 ? 8.332 -23.475 -4.727 1.00 57.94 89 VAL A CA 1
ATOM 711 C C . VAL A 1 89 ? 8.366 -22.223 -5.607 1.00 57.94 89 VAL A C 1
ATOM 713 O O . VAL A 1 89 ? 8.277 -22.307 -6.831 1.00 57.94 89 VAL A O 1
ATOM 716 N N . ILE A 1 90 ? 8.390 -21.071 -4.940 1.00 62.09 90 ILE A N 1
ATOM 717 C CA . ILE A 1 90 ? 8.604 -19.754 -5.540 1.00 62.09 90 ILE A CA 1
ATOM 718 C C . ILE A 1 90 ? 10.049 -19.742 -6.048 1.00 62.09 90 ILE A C 1
ATOM 720 O O . ILE A 1 90 ? 10.899 -20.339 -5.395 1.00 62.09 90 ILE A O 1
ATOM 724 N N . ASP A 1 91 ? 10.286 -19.112 -7.201 1.00 58.38 91 ASP A N 1
ATOM 725 C CA . ASP A 1 91 ? 11.606 -18.917 -7.821 1.00 58.38 91 ASP A CA 1
ATOM 726 C C . ASP A 1 91 ? 12.721 -18.759 -6.766 1.00 58.38 91 ASP A C 1
ATOM 728 O O . ASP A 1 91 ? 12.581 -17.925 -5.866 1.00 58.38 91 ASP A O 1
ATOM 732 N N . ASP A 1 92 ? 13.789 -19.567 -6.849 1.00 63.53 92 ASP A N 1
ATOM 733 C CA . ASP A 1 92 ? 14.898 -19.564 -5.870 1.00 63.53 92 ASP A CA 1
ATOM 734 C C . ASP A 1 92 ? 15.617 -18.199 -5.820 1.00 63.53 92 ASP A C 1
ATOM 736 O O . ASP A 1 92 ? 16.277 -17.879 -4.831 1.00 63.53 92 ASP A O 1
ATOM 740 N N . ASP A 1 93 ? 15.445 -17.375 -6.861 1.00 67.81 93 ASP A N 1
ATOM 741 C CA . ASP A 1 93 ? 15.916 -15.993 -6.943 1.00 67.81 93 ASP A CA 1
ATOM 742 C C . ASP A 1 93 ? 14.727 -15.023 -7.122 1.00 67.81 93 ASP A C 1
ATOM 744 O O . ASP A 1 93 ? 14.384 -14.623 -8.242 1.00 67.81 93 ASP A O 1
ATOM 748 N N . PRO A 1 94 ? 14.007 -14.671 -6.038 1.00 65.25 94 PRO A N 1
ATOM 749 C CA . PRO A 1 94 ? 12.847 -13.801 -6.136 1.00 65.25 94 PRO A CA 1
ATOM 750 C C . PRO A 1 94 ? 13.273 -12.407 -6.596 1.00 65.25 94 PRO A C 1
ATOM 752 O O . PRO A 1 94 ? 13.952 -11.673 -5.882 1.00 65.25 94 PRO A O 1
ATOM 755 N N . LYS A 1 95 ? 12.805 -12.005 -7.780 1.00 69.50 95 LYS A N 1
ATOM 756 C CA . LYS A 1 95 ? 13.031 -10.651 -8.282 1.00 69.50 95 LYS A CA 1
ATOM 757 C C . LYS A 1 95 ? 12.233 -9.642 -7.454 1.00 69.50 95 LYS A C 1
ATOM 759 O O . LYS A 1 95 ? 10.996 -9.629 -7.471 1.00 69.50 95 LYS A O 1
ATOM 764 N N . TYR A 1 96 ? 12.959 -8.828 -6.698 1.00 70.69 96 TYR A N 1
ATOM 765 C CA . TYR A 1 96 ? 12.411 -7.706 -5.948 1.00 70.69 96 TYR A CA 1
ATOM 766 C C . TYR A 1 96 ? 12.301 -6.475 -6.841 1.00 70.69 96 TYR A C 1
ATOM 768 O O . TYR A 1 96 ? 13.040 -6.318 -7.817 1.00 70.69 96 TYR A O 1
ATOM 776 N N . ARG A 1 97 ? 11.396 -5.569 -6.470 1.00 67.62 97 ARG A N 1
ATOM 777 C CA . ARG A 1 97 ? 11.386 -4.235 -7.060 1.00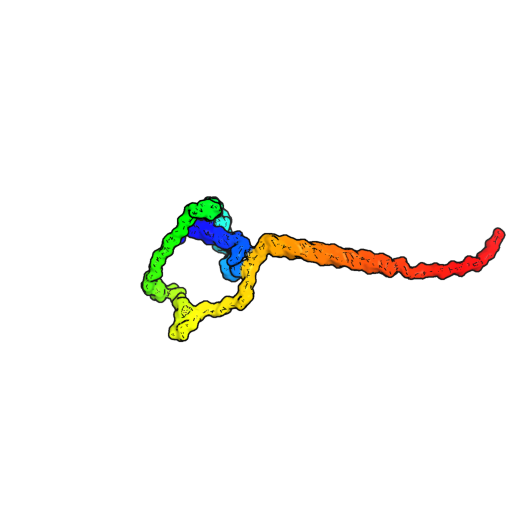 67.62 97 ARG A CA 1
ATOM 778 C C . ARG A 1 97 ? 12.710 -3.529 -6.812 1.00 67.62 97 ARG A C 1
ATOM 780 O O . ARG A 1 97 ? 13.173 -3.488 -5.673 1.00 67.62 97 ARG A O 1
ATOM 787 N N . LYS A 1 98 ? 13.238 -2.928 -7.881 1.00 66.69 98 LYS A N 1
ATOM 788 C CA . LYS A 1 98 ? 14.376 -2.018 -7.802 1.00 66.69 98 LYS A CA 1
ATOM 789 C C . LYS A 1 98 ? 14.061 -0.901 -6.824 1.00 66.69 98 LYS A C 1
ATOM 791 O O . LYS A 1 98 ? 12.986 -0.295 -6.864 1.00 66.69 98 LYS A O 1
ATOM 796 N N . THR A 1 99 ? 15.003 -0.656 -5.936 1.00 70.31 99 THR A N 1
ATOM 797 C CA . THR A 1 99 ? 14.997 0.526 -5.087 1.00 70.31 99 THR A CA 1
ATOM 798 C C . THR A 1 99 ? 15.235 1.777 -5.935 1.00 70.31 99 THR A C 1
ATOM 800 O O . THR A 1 99 ? 15.746 1.696 -7.049 1.00 70.31 99 THR A O 1
ATOM 803 N N . ALA A 1 100 ? 14.868 2.951 -5.412 1.00 69.69 100 ALA A N 1
ATOM 804 C CA . ALA A 1 100 ? 15.155 4.213 -6.098 1.00 69.69 100 ALA A CA 1
ATOM 805 C C . ALA A 1 100 ? 16.665 4.404 -6.347 1.00 69.69 100 ALA A C 1
ATOM 807 O O . ALA A 1 100 ? 17.045 4.942 -7.377 1.00 69.69 100 ALA A O 1
ATOM 808 N N . ASP A 1 101 ? 17.501 3.909 -5.430 1.00 70.88 101 ASP A N 1
ATOM 809 C CA . ASP A 1 101 ? 18.964 3.925 -5.535 1.00 70.88 101 ASP A CA 1
ATOM 810 C C . ASP A 1 101 ? 19.463 3.024 -6.680 1.00 70.88 101 ASP A C 1
ATOM 812 O O . ASP A 1 101 ? 20.258 3.456 -7.509 1.00 70.88 101 ASP A O 1
ATOM 816 N N . GLU A 1 102 ? 18.913 1.810 -6.812 1.00 74.62 102 GLU A N 1
ATOM 817 C CA . GLU A 1 102 ? 19.219 0.910 -7.936 1.00 74.62 102 GLU A CA 1
ATOM 818 C C . GLU A 1 102 ? 18.735 1.462 -9.285 1.00 74.62 102 GLU A C 1
ATOM 820 O O . GLU A 1 102 ? 19.416 1.297 -10.294 1.00 74.62 102 GLU A O 1
ATOM 825 N N . GLU A 1 103 ? 17.570 2.118 -9.324 1.00 75.88 103 GLU A N 1
ATOM 826 C CA . GLU A 1 103 ? 17.063 2.758 -10.543 1.00 75.88 103 GLU A CA 1
ATOM 827 C C . GLU A 1 103 ? 17.946 3.945 -10.965 1.00 75.88 103 GLU A C 1
ATOM 829 O O . GLU A 1 103 ? 18.234 4.110 -12.151 1.00 75.88 103 GLU A O 1
ATOM 834 N N . GLU A 1 104 ? 18.419 4.746 -10.008 1.00 74.62 104 GLU A N 1
ATOM 835 C CA . GLU A 1 104 ? 19.345 5.855 -10.256 1.00 74.62 104 GLU A CA 1
ATOM 836 C C . GLU A 1 104 ? 20.720 5.353 -10.723 1.00 74.62 104 GLU A C 1
ATOM 838 O O . GLU A 1 104 ? 21.266 5.867 -11.702 1.00 74.62 104 GLU A O 1
ATOM 843 N N . ALA A 1 105 ? 21.248 4.304 -10.087 1.00 76.12 105 ALA A N 1
ATOM 844 C CA . ALA A 1 105 ? 22.511 3.680 -10.470 1.00 76.12 105 ALA A CA 1
ATOM 845 C C . ALA A 1 105 ? 22.475 3.118 -11.902 1.00 76.12 105 ALA A C 1
ATOM 847 O O . ALA A 1 105 ? 23.431 3.290 -12.658 1.00 76.12 105 ALA A 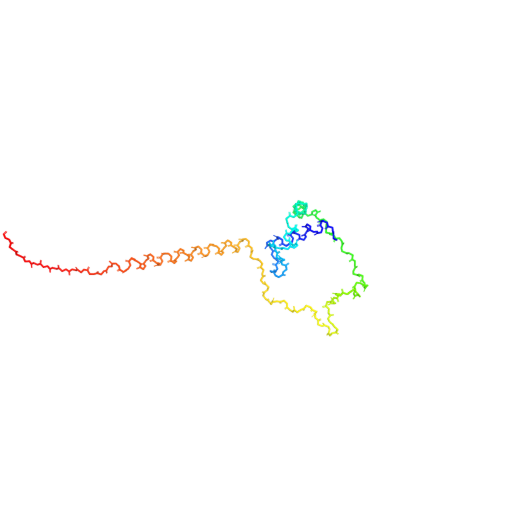O 1
ATOM 848 N N . GLU A 1 106 ? 21.368 2.490 -12.310 1.00 79.94 106 GLU A N 1
ATOM 849 C CA . GLU A 1 106 ? 21.204 2.022 -13.689 1.00 79.94 106 GLU A CA 1
ATOM 850 C C . GLU A 1 106 ? 21.103 3.169 -14.699 1.00 79.94 106 GLU A C 1
ATOM 852 O O . GLU A 1 106 ? 21.700 3.081 -15.770 1.00 79.94 106 GLU A O 1
ATOM 857 N N . GLN A 1 107 ? 20.392 4.254 -14.373 1.00 73.94 107 GLN A N 1
ATOM 858 C CA . GLN A 1 107 ? 20.313 5.429 -15.251 1.00 73.94 107 GLN A CA 1
ATOM 859 C C . GLN A 1 107 ? 21.683 6.092 -15.443 1.00 73.94 107 GLN A C 1
ATOM 861 O O . GLN A 1 107 ? 22.017 6.510 -16.553 1.00 73.94 107 GLN A O 1
ATOM 866 N N . LEU A 1 108 ? 22.489 6.165 -14.380 1.00 77.31 108 LEU A N 1
ATOM 867 C CA . LEU A 1 108 ? 23.869 6.650 -14.439 1.00 77.31 108 LEU A CA 1
ATOM 868 C C . LEU A 1 108 ? 24.750 5.752 -15.317 1.00 77.31 108 LEU A C 1
ATOM 870 O O . LEU A 1 108 ? 25.487 6.265 -16.157 1.00 77.31 108 LEU A O 1
ATOM 874 N N . ALA A 1 109 ? 24.636 4.430 -15.172 1.00 76.69 109 ALA A N 1
ATOM 875 C CA . ALA A 1 109 ? 25.394 3.475 -15.977 1.00 76.69 109 ALA A CA 1
ATOM 876 C C . ALA A 1 109 ? 25.009 3.518 -17.468 1.00 76.69 109 ALA A C 1
ATOM 878 O O . ALA A 1 109 ? 25.885 3.472 -18.332 1.00 76.69 109 ALA A O 1
ATOM 879 N N . ASP A 1 110 ? 23.717 3.646 -17.787 1.00 78.62 110 ASP A N 1
ATOM 880 C CA . ASP A 1 110 ? 23.236 3.754 -19.171 1.00 78.62 110 ASP A CA 1
ATOM 881 C C . ASP A 1 110 ? 23.701 5.069 -19.822 1.00 78.62 110 ASP A C 1
ATOM 883 O O . ASP A 1 110 ? 24.171 5.079 -20.962 1.00 78.62 110 ASP A O 1
ATOM 887 N N . ALA A 1 111 ? 23.684 6.175 -19.066 1.00 78.62 111 ALA A N 1
ATOM 888 C CA . ALA A 1 111 ? 24.222 7.458 -19.513 1.00 78.62 111 ALA A CA 1
ATOM 889 C C . ALA A 1 111 ? 25.740 7.406 -19.767 1.00 78.62 111 ALA A C 1
ATOM 891 O O . ALA A 1 111 ? 26.218 7.974 -20.754 1.00 78.62 111 ALA A O 1
ATOM 892 N N . GLU A 1 112 ? 26.498 6.709 -18.916 1.00 79.12 112 GLU A N 1
ATOM 893 C CA . GLU A 1 112 ? 27.941 6.512 -19.088 1.00 79.12 112 GLU A CA 1
ATOM 894 C C . GLU A 1 112 ? 28.252 5.659 -20.325 1.00 79.12 112 GLU A C 1
ATOM 896 O O . GLU A 1 112 ? 29.098 6.035 -21.139 1.00 79.12 112 GLU A O 1
ATOM 901 N N . ALA A 1 113 ? 27.518 4.563 -20.535 1.00 79.75 113 ALA A N 1
ATOM 902 C CA . ALA A 1 113 ? 27.658 3.730 -21.728 1.00 79.75 113 ALA A CA 1
ATOM 903 C C . ALA A 1 113 ? 27.342 4.516 -23.013 1.00 79.75 113 ALA A C 1
ATOM 905 O O . ALA A 1 113 ? 28.059 4.405 -24.012 1.00 79.75 113 ALA A O 1
ATOM 906 N N . MET A 1 114 ? 26.308 5.362 -22.982 1.00 76.06 114 MET A N 1
ATOM 907 C CA . MET A 1 114 ? 25.948 6.220 -24.111 1.00 76.06 114 MET A CA 1
ATOM 908 C C . MET A 1 114 ? 27.016 7.293 -24.383 1.00 76.06 114 MET A C 1
ATOM 910 O O . MET A 1 114 ? 27.303 7.599 -25.544 1.00 76.06 114 MET A O 1
ATOM 914 N N . ALA A 1 115 ? 27.643 7.838 -23.336 1.00 78.38 115 ALA A N 1
ATOM 915 C CA . ALA A 1 115 ? 28.753 8.780 -23.458 1.00 78.38 115 ALA A CA 1
ATOM 916 C C . ALA A 1 115 ? 30.010 8.113 -24.041 1.00 78.38 115 ALA A C 1
ATOM 918 O O . ALA A 1 115 ? 30.604 8.653 -24.974 1.00 78.38 115 ALA A O 1
ATOM 919 N N . ALA A 1 116 ? 30.364 6.916 -23.567 1.00 76.44 116 ALA A N 1
ATOM 920 C CA . ALA A 1 116 ? 31.494 6.143 -24.080 1.00 76.44 116 ALA A CA 1
ATOM 921 C C . ALA A 1 116 ? 31.307 5.747 -25.556 1.00 76.44 116 ALA A C 1
ATOM 923 O O . ALA A 1 116 ? 32.235 5.862 -26.355 1.00 76.44 116 ALA A O 1
ATOM 924 N N . ALA A 1 117 ? 30.094 5.348 -25.952 1.00 76.56 117 ALA A N 1
ATOM 925 C CA . ALA A 1 117 ? 29.777 5.049 -27.349 1.00 76.56 117 ALA A CA 1
ATOM 926 C C . ALA A 1 117 ? 29.883 6.293 -28.252 1.00 76.56 117 ALA A C 1
ATOM 928 O O . ALA A 1 117 ? 30.343 6.205 -29.392 1.00 76.56 117 ALA A O 1
ATOM 929 N N . LYS A 1 118 ? 29.489 7.466 -27.742 1.00 73.06 118 LYS A N 1
ATOM 930 C CA . LYS A 1 118 ? 29.595 8.736 -28.469 1.00 73.06 118 LYS A CA 1
ATOM 931 C C . LYS A 1 118 ? 31.049 9.192 -28.633 1.00 73.06 118 LYS A C 1
ATOM 933 O O . LYS A 1 118 ? 31.411 9.656 -29.710 1.00 73.06 118 LYS A O 1
ATOM 938 N N . GLU A 1 119 ? 31.873 9.035 -27.599 1.00 71.88 119 GLU A N 1
ATOM 939 C CA . GLU A 1 119 ? 33.324 9.272 -27.657 1.00 71.88 119 GLU A CA 1
ATOM 940 C C . GLU A 1 119 ? 34.003 8.341 -28.671 1.00 71.88 119 GLU A C 1
ATOM 942 O O . GLU A 1 119 ? 34.745 8.813 -29.530 1.00 71.88 119 GLU A O 1
ATOM 947 N N . ALA A 1 120 ? 33.684 7.043 -28.650 1.00 70.94 120 ALA A N 1
ATOM 948 C CA . ALA A 1 120 ? 34.232 6.077 -29.603 1.00 70.94 120 ALA A CA 1
ATOM 949 C C . ALA A 1 120 ? 33.845 6.405 -31.057 1.00 70.94 120 ALA A C 1
ATOM 951 O O . ALA A 1 120 ? 34.701 6.410 -31.937 1.00 70.94 120 ALA A O 1
ATOM 952 N N . SER A 1 121 ? 32.581 6.767 -31.307 1.00 70.00 121 SER A N 1
ATOM 953 C CA . SER A 1 121 ? 32.117 7.181 -32.639 1.00 70.00 121 SER A CA 1
ATOM 954 C C . SER A 1 121 ? 32.774 8.486 -33.120 1.00 70.00 121 SER A C 1
ATOM 956 O O . SER A 1 121 ? 33.064 8.637 -34.310 1.00 70.00 121 SER A O 1
ATOM 958 N N . SER A 1 122 ? 33.055 9.422 -32.206 1.00 62.56 122 SER A N 1
ATOM 959 C CA . SER A 1 122 ? 33.754 10.669 -32.533 1.00 62.56 122 SER A CA 1
ATOM 960 C C . SER A 1 122 ? 35.249 10.453 -32.795 1.00 62.56 122 SER A C 1
ATOM 962 O O . SER A 1 122 ? 35.811 11.142 -33.643 1.00 62.56 122 SER A O 1
ATOM 964 N N . ALA A 1 123 ? 35.888 9.512 -32.095 1.00 61.66 123 ALA A N 1
ATOM 965 C CA . ALA A 1 123 ? 37.288 9.150 -32.307 1.00 61.66 123 ALA A CA 1
ATOM 966 C C . ALA A 1 123 ? 37.497 8.391 -33.629 1.00 61.66 123 ALA A C 1
ATOM 968 O O . ALA A 1 123 ? 38.461 8.659 -34.342 1.00 61.66 123 ALA A O 1
ATOM 969 N N . GLU A 1 124 ? 36.567 7.506 -33.998 1.00 57.34 124 GLU A N 1
ATOM 970 C CA . GLU A 1 124 ? 36.599 6.782 -35.276 1.00 57.34 124 GLU A CA 1
ATOM 971 C C . GLU A 1 124 ? 36.494 7.755 -36.466 1.00 57.34 124 GLU A C 1
ATOM 973 O O . GLU A 1 124 ? 37.316 7.706 -37.381 1.00 57.34 124 GLU A O 1
ATOM 978 N N . SER A 1 125 ? 35.603 8.752 -36.368 1.00 57.16 125 SER A N 1
ATOM 979 C CA . SER A 1 125 ? 35.419 9.808 -37.383 1.00 57.16 125 SER A CA 1
ATOM 980 C C . SER A 1 125 ? 36.627 10.745 -37.559 1.00 57.16 125 SER A C 1
ATOM 982 O O . SER A 1 125 ? 36.733 11.417 -38.582 1.00 57.16 125 SER A O 1
ATOM 984 N N . LEU A 1 126 ? 37.523 10.829 -36.570 1.00 53.00 126 LEU A N 1
ATOM 985 C CA . LEU A 1 126 ? 38.747 11.639 -36.641 1.00 53.00 126 LEU A CA 1
ATOM 986 C C . LEU A 1 126 ? 39.934 10.868 -37.240 1.00 53.00 126 LEU A C 1
ATOM 988 O O . LEU A 1 126 ? 40.880 11.496 -37.701 1.00 53.00 126 LEU A O 1
ATOM 992 N N . SER A 1 127 ? 39.885 9.531 -37.258 1.00 51.38 127 SER A N 1
ATOM 993 C CA . SER A 1 127 ? 40.971 8.680 -37.771 1.00 51.38 127 SER A CA 1
ATOM 994 C C . SER A 1 127 ? 40.882 8.351 -39.268 1.00 51.38 127 SER A C 1
ATOM 996 O O . SER A 1 127 ? 41.893 8.002 -39.868 1.00 51.38 127 SER A O 1
ATOM 998 N N . GLU A 1 128 ? 39.713 8.507 -39.900 1.00 50.34 128 GLU A N 1
ATOM 999 C CA . GLU A 1 128 ? 39.518 8.237 -41.340 1.00 50.34 128 GLU A CA 1
ATOM 1000 C C . GLU A 1 128 ? 39.843 9.440 -42.258 1.00 50.34 128 GLU A C 1
ATOM 1002 O O . GLU A 1 128 ? 39.696 9.349 -43.474 1.00 50.34 128 GLU A O 1
ATOM 1007 N N . GLY A 1 129 ? 40.283 10.575 -41.697 1.00 47.41 129 GLY A N 1
ATOM 1008 C CA . GLY A 1 129 ? 40.509 11.833 -42.429 1.00 47.41 129 GLY A CA 1
ATOM 1009 C C . GLY A 1 129 ? 41.963 12.187 -42.768 1.00 47.41 129 GLY A C 1
ATOM 1010 O O . GLY A 1 129 ? 42.192 13.272 -43.297 1.00 47.41 129 GLY A O 1
ATOM 1011 N N . GLU A 1 130 ? 42.944 11.332 -42.467 1.00 49.78 130 GLU A N 1
ATOM 1012 C CA . GLU A 1 130 ? 44.372 11.632 -42.669 1.00 49.78 130 GLU A CA 1
ATOM 1013 C C . GLU A 1 130 ? 45.012 10.655 -43.661 1.00 49.78 130 GLU A C 1
ATOM 1015 O O . GLU A 1 130 ? 45.782 9.788 -43.267 1.00 49.78 130 GLU A O 1
ATOM 1020 N N . LEU A 1 131 ? 44.684 10.759 -44.953 1.00 45.34 131 LEU A N 1
ATOM 1021 C CA . LEU A 1 131 ? 45.429 10.080 -46.020 1.00 45.34 131 LEU A CA 1
ATOM 1022 C C . LEU A 1 131 ? 45.422 10.933 -47.303 1.00 45.34 131 LEU A C 1
ATOM 1024 O O . LEU A 1 131 ? 44.357 11.366 -47.737 1.00 45.34 131 LEU A O 1
ATOM 1028 N N . GLU A 1 132 ? 46.601 11.031 -47.930 1.00 44.38 132 GLU A N 1
ATOM 1029 C CA . GLU A 1 132 ? 46.909 11.501 -49.299 1.00 44.38 132 GLU A CA 1
ATOM 1030 C C . GLU A 1 132 ? 47.064 13.030 -49.490 1.00 44.38 132 GLU A C 1
ATOM 1032 O O . GLU A 1 132 ? 46.166 13.804 -49.184 1.00 44.38 132 GLU A O 1
ATOM 1037 N N . ALA A 1 133 ? 48.129 13.576 -50.080 1.00 40.28 133 ALA A N 1
ATOM 1038 C CA . ALA A 1 133 ? 49.424 13.064 -50.520 1.00 40.28 133 ALA A CA 1
ATOM 1039 C C . ALA A 1 133 ? 50.286 14.290 -50.891 1.00 40.28 133 ALA A C 1
ATOM 1041 O O . ALA A 1 133 ? 49.787 15.228 -51.517 1.00 40.28 133 ALA A O 1
ATOM 1042 N N . ASP A 1 134 ? 51.570 14.260 -50.528 1.00 49.88 134 ASP A N 1
ATOM 1043 C CA . ASP A 1 134 ? 52.620 15.029 -51.202 1.00 49.88 134 ASP A CA 1
ATOM 1044 C C . ASP A 1 134 ? 52.582 14.726 -52.709 1.00 49.88 134 ASP A C 1
ATOM 1046 O O . ASP A 1 134 ? 52.538 13.559 -53.112 1.00 49.88 134 ASP A O 1
ATOM 1050 N N . GLN A 1 135 ? 52.650 15.764 -53.538 1.00 42.31 135 GLN A N 1
ATOM 1051 C CA . GLN A 1 135 ? 53.137 15.639 -54.908 1.00 42.31 135 GLN A CA 1
ATOM 1052 C C . GLN A 1 135 ? 53.767 16.967 -55.337 1.00 42.31 135 GLN A C 1
ATOM 1054 O O . GLN A 1 135 ? 53.076 17.940 -55.642 1.00 42.31 135 GLN A O 1
ATOM 1059 N N . ASP A 1 136 ? 55.101 16.978 -55.284 1.00 47.47 136 ASP A N 1
ATOM 1060 C CA . ASP A 1 136 ? 55.979 17.814 -56.100 1.00 47.47 136 ASP A CA 1
ATOM 1061 C C . ASP A 1 136 ? 55.526 17.778 -57.566 1.00 47.47 136 ASP A C 1
ATOM 1063 O O . ASP A 1 136 ? 55.386 16.682 -58.100 1.00 47.47 136 ASP A 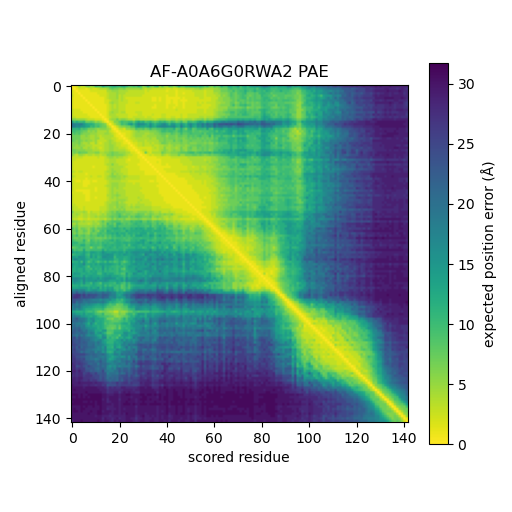O 1
ATOM 1067 N N . GLU A 1 137 ? 55.412 18.934 -58.225 1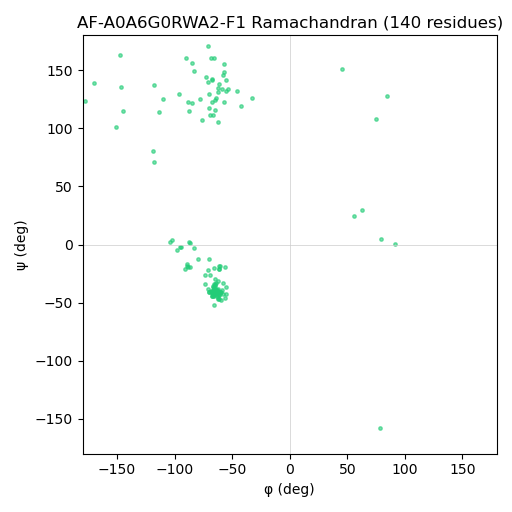.00 47.38 137 GLU A N 1
ATOM 1068 C CA . GLU A 1 137 ? 55.808 19.091 -59.633 1.00 47.38 137 GLU A CA 1
ATOM 1069 C C . GLU A 1 137 ? 56.389 20.504 -59.853 1.00 47.38 137 GLU A C 1
ATOM 1071 O O . GLU A 1 137 ? 55.710 21.521 -59.690 1.00 47.38 137 GLU A O 1
ATOM 1076 N N . GLU A 1 138 ? 57.684 20.551 -60.193 1.00 46.12 138 GLU A N 1
ATOM 1077 C CA . GLU A 1 138 ? 58.264 21.575 -61.072 1.00 46.12 138 GLU A CA 1
ATOM 1078 C C . GLU A 1 138 ? 57.596 21.458 -62.458 1.00 46.12 138 GLU A C 1
ATOM 1080 O O . GLU A 1 138 ? 57.501 20.335 -62.940 1.00 46.12 138 GLU A O 1
ATOM 1085 N N . ASP A 1 139 ? 57.179 22.561 -63.101 1.00 45.94 139 ASP A N 1
ATOM 1086 C CA . ASP A 1 139 ? 57.649 22.955 -64.452 1.00 45.94 139 ASP A CA 1
ATOM 1087 C C . ASP A 1 139 ? 57.043 24.302 -64.933 1.00 45.94 139 ASP A C 1
ATOM 1089 O O . ASP A 1 139 ? 55.830 24.496 -64.952 1.00 45.94 139 ASP A O 1
ATOM 1093 N N . ASP A 1 140 ? 57.963 25.210 -65.263 1.00 48.62 140 ASP A N 1
ATOM 1094 C CA . ASP A 1 140 ? 58.106 26.161 -66.387 1.00 48.62 140 ASP A CA 1
ATOM 1095 C C . ASP A 1 140 ? 57.012 27.101 -66.993 1.00 48.62 140 ASP A C 1
ATOM 1097 O O . ASP A 1 140 ? 55.823 26.811 -67.090 1.00 48.62 140 ASP A O 1
ATOM 1101 N N . GLU A 1 141 ? 57.567 28.214 -67.513 1.00 45.19 141 GLU A N 1
ATOM 1102 C CA . GLU A 1 141 ? 57.150 29.185 -68.560 1.00 45.19 141 GLU A CA 1
ATOM 1103 C C . GLU A 1 141 ? 56.046 30.251 -68.303 1.00 45.19 141 GLU A C 1
ATOM 1105 O O . GLU A 1 141 ? 54.850 29.968 -68.303 1.00 45.19 141 GLU A O 1
ATOM 1110 N N . GLU A 1 142 ? 56.437 31.538 -68.178 1.00 42.22 142 GLU A N 1
ATOM 1111 C CA . GLU A 1 142 ? 56.582 32.520 -69.297 1.00 42.22 142 GLU A CA 1
ATOM 1112 C C . GLU A 1 142 ? 57.272 33.835 -68.853 1.00 42.22 142 GLU A C 1
ATOM 1114 O O . GLU A 1 142 ? 56.950 34.365 -67.761 1.00 42.22 142 GLU A O 1
#

pLDDT: mean 77.93, std 15.11, range [40.28, 96.75]

Sequence (142 aa):
MSDRALARVVLDITSVAWVPDHWVPTLTKGVWRKLVDDKRIKDLAATIRKQLEKDEYEMPLVPEFNPKEAKTKGFSPFLRSDGTPTVTVIDDDPKYRKTADEEEAEQLADAEAMAAAKEASSAESLSEGELEADQDEEDDEE

Organism: NCBI:txid53985

Nearest PDB structures (foldseek):
  5j9q-assembly3_N  TM=1.946E-01  e=6.792E+00  Saccharomyces cerevisiae S288C

Solvent-accessible surface area (backbone atoms only — not comparable to full-atom values): 9052 Å² total; per-residue (Å²): 136,54,63,72,57,52,12,51,49,47,49,59,62,68,49,57,72,84,48,46,55,91,75,44,71,65,64,88,50,67,71,55,26,54,53,63,67,31,63,70,36,43,56,47,26,56,51,48,51,57,24,53,78,66,74,66,56,82,75,82,84,75,78,80,87,56,79,70,58,69,71,42,91,86,57,73,63,71,50,43,97,86,71,45,64,60,68,74,86,70,66,95,72,70,58,55,47,70,42,74,67,56,52,50,52,50,53,53,50,53,51,49,54,54,49,52,52,51,52,52,55,54,52,55,67,63,67,78,73,80,77,89,76,92,76,92,78,90,83,89,90,135

Secondary structure (DSSP, 8-state):
--HHHHHHHHHHHH--SS-BGGGS--TTSHHHHHHHH-HHHHHHHHHHHHHHHTT--PPPPPPPPPTTGGGSTT---SB-TTS-BSS----SS--BPPPHHHHHHHHHHHHHHHHHHHHHHHHHHHHTT-------------

Foldseek 3Di:
DDLLVLLVVLCVLPDQPDDFPVPRPDCPDDPNVVSNPPPVSPVSNVVQVVCVVVVNRDDDDDDPDDPVVCVDPPDDDQADPVRHGPDDDDPPDRDGRDDPVRVVVVVVVVVVVVVVVVVVVVVVVVVVPDDDDDDDDDDDDD